Protein AF-A0A950NNN3-F1 (afdb_monomer)

Radius of gyration: 13.79 Å; Cα contacts (8 Å, |Δi|>4): 96; chains: 1; bounding box: 32×39×29 Å

Sequence (68 aa):
MKTVEMLVDERGDLLRASWHEGDAGVDLSLWRGSRCRATFRLTLDDAARLGRLLGDAIAGRALPPTAA

Mean predicted aligned error: 5.46 Å

pLDDT: mean 89.51, std 10.12, range [46.88, 96.88]

Nearest PDB structures (foldseek):
  7t25-assembly1_E  TM=8.397E-01  e=1.032E+00  Borreliella burgdorferi B31
  8cht-assembly2_B  TM=6.050E-01  e=6.908E-01  Homo sapiens
  8chv-assembly1_A  TM=5.142E-01  e=6.158E-01  Homo sapiens
  8cht-assembly4_D  TM=5.439E-01  e=8.206E-01  Homo sapiens
  8chu-assembly1_B  TM=5.234E-01  e=2.443E+00  Homo sapiens

Structure (mmCIF, N/CA/C/O backbone):
data_AF-A0A950NNN3-F1
#
_entry.id   AF-A0A950NNN3-F1
#
loop_
_atom_site.group_PDB
_atom_site.id
_atom_site.type_symbol
_atom_site.label_atom_id
_atom_site.label_alt_id
_atom_site.label_comp_id
_atom_site.label_asym_id
_atom_site.label_entity_id
_atom_site.label_seq_id
_atom_site.pdbx_PDB_ins_code
_atom_site.Cartn_x
_atom_site.Cartn_y
_atom_site.Cartn_z
_atom_site.occupancy
_atom_site.B_iso_or_equiv
_atom_site.auth_seq_id
_atom_site.auth_comp_id
_atom_site.auth_asym_id
_atom_site.auth_atom_id
_atom_site.pdbx_PDB_model_num
ATOM 1 N N . MET A 1 1 ? 1.969 -15.555 -11.023 1.00 77.50 1 MET A N 1
ATOM 2 C CA . MET A 1 1 ? 1.225 -15.567 -9.740 1.00 77.50 1 MET A CA 1
ATOM 3 C C . MET A 1 1 ? 0.685 -14.173 -9.407 1.00 77.50 1 MET A C 1
ATOM 5 O O . MET A 1 1 ? 1.340 -13.202 -9.751 1.00 77.50 1 MET A O 1
ATOM 9 N N . LYS A 1 2 ? -0.508 -14.043 -8.801 1.00 85.12 2 LYS A N 1
ATOM 10 C CA . LYS A 1 2 ? -1.076 -12.747 -8.368 1.00 85.12 2 LYS A CA 1
ATOM 11 C C . LYS A 1 2 ? -1.041 -12.655 -6.847 1.00 85.12 2 LYS A C 1
ATOM 13 O O . LYS A 1 2 ? -1.603 -13.528 -6.193 1.00 85.12 2 LYS A O 1
ATOM 18 N N . THR A 1 3 ? -0.481 -11.578 -6.316 1.00 89.62 3 THR A N 1
ATOM 19 C CA . THR A 1 3 ? -0.526 -11.254 -4.887 1.00 89.62 3 THR A CA 1
ATOM 20 C C . THR A 1 3 ? -1.480 -10.088 -4.674 1.00 89.62 3 THR A C 1
ATOM 22 O O . THR A 1 3 ? -1.481 -9.128 -5.449 1.00 89.62 3 THR A O 1
ATOM 25 N N . VAL A 1 4 ? -2.321 -10.176 -3.646 1.00 92.69 4 VAL A N 1
ATOM 26 C CA . VAL A 1 4 ? -3.243 -9.106 -3.259 1.00 92.69 4 VAL A CA 1
ATOM 27 C C . VAL A 1 4 ? -3.208 -8.961 -1.751 1.00 92.69 4 VAL A C 1
ATOM 29 O O . VAL A 1 4 ? -3.385 -9.953 -1.058 1.00 92.69 4 VAL A O 1
ATOM 32 N N . GLU A 1 5 ? -3.050 -7.728 -1.286 1.00 94.69 5 GLU A N 1
ATOM 33 C CA . GLU A 1 5 ? -3.124 -7.372 0.126 1.00 94.69 5 GLU A CA 1
ATOM 34 C C . GLU A 1 5 ? -4.217 -6.323 0.345 1.00 94.69 5 GLU A C 1
ATOM 36 O O . GLU A 1 5 ? -4.473 -5.479 -0.524 1.00 94.69 5 GLU A O 1
ATOM 41 N N . MET A 1 6 ? -4.894 -6.398 1.490 1.00 95.12 6 MET A N 1
ATOM 42 C CA . MET A 1 6 ? -6.055 -5.576 1.826 1.00 95.12 6 MET A CA 1
ATOM 43 C C . MET A 1 6 ? -5.878 -4.950 3.207 1.00 95.12 6 MET A C 1
ATOM 45 O O . MET A 1 6 ? -5.740 -5.659 4.197 1.00 95.12 6 MET A O 1
ATOM 49 N N . LEU A 1 7 ? -5.914 -3.621 3.265 1.00 94.62 7 LEU A N 1
ATOM 50 C CA . LEU A 1 7 ? -5.780 -2.837 4.491 1.00 94.62 7 LEU A CA 1
ATOM 51 C C . LEU A 1 7 ? -7.040 -1.997 4.674 1.00 94.62 7 LEU A C 1
ATOM 53 O O . LEU A 1 7 ? -7.436 -1.275 3.760 1.00 94.62 7 LEU A O 1
ATOM 57 N N . VAL A 1 8 ? -7.664 -2.085 5.844 1.00 94.56 8 VAL A N 1
ATOM 58 C CA . VAL A 1 8 ? -8.870 -1.317 6.178 1.00 94.56 8 VAL A CA 1
ATOM 59 C C . VAL A 1 8 ? -8.490 -0.226 7.170 1.00 94.56 8 VAL A C 1
ATOM 61 O O . VAL A 1 8 ? -7.792 -0.505 8.145 1.00 94.56 8 VAL A O 1
ATOM 64 N N . ASP A 1 9 ? -8.916 1.006 6.909 1.00 92.56 9 ASP A N 1
ATOM 65 C CA . ASP A 1 9 ? -8.720 2.117 7.838 1.00 92.56 9 ASP A CA 1
ATOM 66 C C . ASP A 1 9 ? -9.816 2.166 8.921 1.00 92.56 9 ASP A C 1
ATOM 68 O O . ASP A 1 9 ? -10.804 1.430 8.892 1.00 92.56 9 ASP A O 1
ATOM 72 N N . GLU A 1 10 ? -9.670 3.067 9.892 1.00 93.12 10 GLU A N 1
ATOM 73 C CA . GLU A 1 10 ? -10.631 3.232 10.995 1.00 93.12 10 GLU A CA 1
ATOM 74 C C . GLU A 1 10 ? -12.024 3.701 10.537 1.00 93.12 10 GLU A C 1
ATOM 76 O O . GLU A 1 10 ? -13.004 3.581 11.271 1.00 93.12 10 GLU A O 1
ATOM 81 N N . ARG A 1 11 ? -12.128 4.250 9.323 1.00 90.94 11 ARG A N 1
ATOM 82 C CA . ARG A 1 11 ? -13.378 4.727 8.717 1.00 90.94 11 ARG A CA 1
ATOM 83 C C . ARG A 1 11 ? -14.079 3.620 7.925 1.00 90.94 11 ARG A C 1
ATOM 85 O O . ARG A 1 11 ? -15.206 3.831 7.472 1.00 90.94 11 ARG A O 1
ATOM 92 N N . GLY A 1 12 ? -13.438 2.460 7.772 1.00 91.31 12 GLY A N 1
ATOM 93 C CA . GLY A 1 12 ? -13.909 1.339 6.967 1.00 91.31 12 GLY A CA 1
ATOM 94 C C . GLY A 1 12 ? -13.628 1.490 5.468 1.00 91.31 12 GLY A C 1
ATOM 95 O O . GLY A 1 12 ? -14.194 0.733 4.675 1.00 91.31 12 GLY A O 1
ATOM 96 N N . ASP A 1 13 ? -12.792 2.451 5.063 1.00 95.06 13 ASP A N 1
ATOM 97 C CA . ASP A 1 13 ? -12.293 2.532 3.692 1.00 95.06 13 ASP A CA 1
ATOM 98 C C . ASP A 1 13 ? -11.201 1.462 3.492 1.00 95.06 13 ASP A C 1
ATOM 100 O O . ASP A 1 13 ? -10.397 1.176 4.380 1.00 95.06 13 ASP 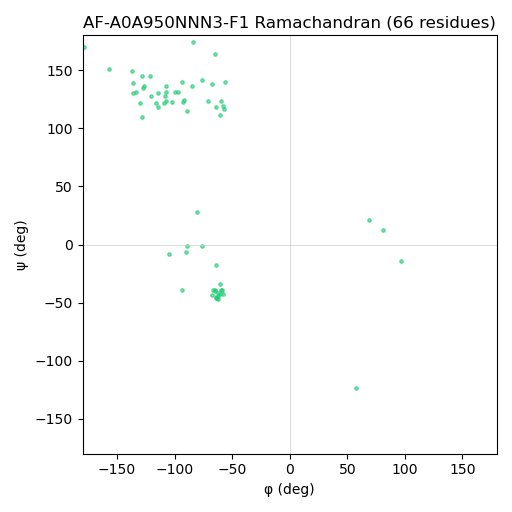A O 1
ATOM 104 N N . LEU A 1 14 ? -11.189 0.833 2.316 1.00 96.50 14 LEU A N 1
ATOM 105 C CA . LEU A 1 14 ? -10.302 -0.283 1.989 1.00 96.50 14 LEU A CA 1
ATOM 106 C C . LEU A 1 14 ? -9.244 0.160 0.975 1.00 96.50 14 LEU A C 1
ATOM 108 O O . LEU A 1 14 ? -9.567 0.541 -0.151 1.00 96.50 14 LEU A O 1
ATOM 112 N N . LEU A 1 15 ? -7.974 0.025 1.341 1.00 96.69 15 LEU A N 1
ATOM 113 C CA . LEU A 1 15 ? -6.853 0.058 0.414 1.00 96.69 15 LEU A CA 1
ATOM 114 C C . LEU A 1 15 ? -6.520 -1.370 -0.019 1.00 96.69 15 LEU A C 1
ATOM 116 O O . LEU A 1 15 ? -6.199 -2.231 0.797 1.00 96.69 15 LEU A O 1
ATOM 120 N N . ARG A 1 16 ? -6.559 -1.617 -1.324 1.00 96.12 16 ARG A N 1
ATOM 121 C CA . ARG A 1 16 ? -6.179 -2.891 -1.928 1.00 96.12 16 ARG A CA 1
ATOM 122 C C . ARG A 1 16 ? -4.942 -2.701 -2.792 1.00 96.12 16 ARG A C 1
ATOM 124 O O . ARG A 1 16 ? -5.008 -1.995 -3.799 1.00 96.12 16 ARG A O 1
ATOM 131 N N . ALA A 1 17 ? -3.861 -3.381 -2.430 1.00 95.12 17 ALA A N 1
ATOM 132 C CA . ALA A 1 17 ? -2.651 -3.486 -3.232 1.00 95.12 17 ALA A CA 1
ATOM 133 C C . ALA A 1 17 ? -2.678 -4.795 -4.023 1.00 95.12 17 ALA A C 1
ATOM 135 O O . ALA A 1 17 ? -2.946 -5.853 -3.459 1.00 95.12 17 ALA A O 1
ATOM 136 N N . SER A 1 18 ? -2.418 -4.752 -5.325 1.00 94.44 18 SER A N 1
ATOM 137 C CA . SER A 1 18 ? -2.304 -5.958 -6.142 1.00 94.44 18 SER A CA 1
ATOM 138 C C . SER A 1 18 ? -1.125 -5.905 -7.093 1.00 94.44 18 SER A C 1
ATOM 140 O O . SER A 1 18 ? -0.879 -4.886 -7.730 1.00 94.44 18 SER A O 1
ATOM 142 N N . TRP A 1 19 ? -0.440 -7.035 -7.219 1.00 92.50 19 TRP A N 1
ATOM 143 C CA . TRP A 1 19 ? 0.675 -7.234 -8.133 1.00 92.50 19 TRP A CA 1
ATOM 144 C C . TRP A 1 19 ? 0.549 -8.590 -8.824 1.00 92.50 19 TRP A C 1
ATOM 146 O O . TRP A 1 19 ? 0.003 -9.544 -8.261 1.00 92.50 19 TRP A O 1
ATOM 156 N N . HIS A 1 20 ? 1.053 -8.671 -10.048 1.00 88.94 20 HIS A N 1
ATOM 157 C CA . HIS A 1 20 ? 1.082 -9.880 -10.850 1.00 88.94 20 HIS A CA 1
ATOM 158 C C . HIS A 1 20 ? 2.508 -10.151 -11.321 1.00 88.94 20 HIS A C 1
ATOM 160 O O . HIS A 1 20 ? 3.207 -9.262 -11.794 1.00 88.94 20 HIS A O 1
ATOM 166 N N . GLU A 1 21 ? 2.930 -11.403 -11.236 1.00 81.06 21 GLU A N 1
ATOM 167 C CA . GLU A 1 21 ? 4.181 -11.856 -11.829 1.00 81.06 21 GLU A CA 1
ATOM 168 C C . GLU A 1 21 ? 4.159 -11.618 -13.345 1.00 81.06 21 GLU A C 1
ATOM 170 O O . GLU A 1 21 ? 3.244 -12.078 -14.031 1.00 81.06 21 GLU A O 1
ATOM 175 N N . GLY A 1 22 ? 5.151 -10.879 -13.844 1.00 80.06 22 GLY A N 1
ATOM 176 C CA . GLY A 1 22 ? 5.226 -10.429 -15.236 1.00 80.06 22 GLY A CA 1
ATOM 177 C C . GLY A 1 22 ? 4.708 -9.006 -15.477 1.00 80.06 22 GLY A C 1
ATOM 178 O O . GLY A 1 22 ? 5.030 -8.436 -16.517 1.00 80.06 22 GLY A O 1
ATOM 179 N N . ASP A 1 23 ? 3.990 -8.398 -14.524 1.00 82.56 23 ASP A N 1
ATOM 180 C CA . ASP A 1 23 ? 3.599 -6.988 -14.609 1.00 82.56 23 ASP A CA 1
ATOM 181 C C . ASP A 1 23 ? 4.712 -6.072 -14.089 1.00 82.56 23 ASP A C 1
ATOM 183 O O . ASP A 1 23 ? 5.296 -6.276 -13.0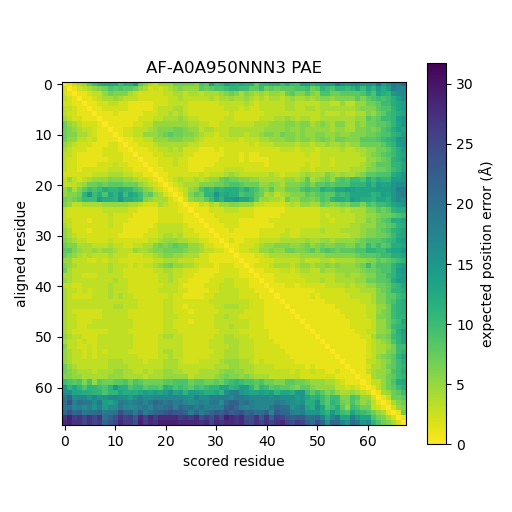19 1.00 82.56 23 ASP A O 1
ATOM 187 N N . ALA A 1 24 ? 4.950 -4.991 -14.828 1.00 83.06 24 ALA A N 1
ATOM 188 C CA . ALA A 1 24 ? 5.945 -3.971 -14.505 1.00 83.06 24 ALA A CA 1
ATOM 189 C C . ALA A 1 24 ? 5.458 -2.946 -13.455 1.00 83.06 24 ALA A C 1
ATOM 191 O O . ALA A 1 24 ? 5.887 -1.790 -13.470 1.00 83.06 24 ALA A O 1
ATOM 192 N N . GLY A 1 25 ? 4.548 -3.326 -12.552 1.00 90.19 25 GLY A N 1
ATOM 193 C CA . GLY A 1 25 ? 4.001 -2.384 -11.578 1.00 90.19 25 GLY A CA 1
ATOM 194 C C . GLY A 1 25 ? 2.996 -2.963 -10.591 1.00 90.19 25 GLY A C 1
ATOM 195 O O . GLY A 1 25 ? 2.527 -4.089 -10.734 1.00 90.19 25 GLY A O 1
ATOM 196 N N . VAL A 1 26 ? 2.668 -2.159 -9.581 1.00 94.00 26 VAL A N 1
ATOM 197 C CA . VAL A 1 26 ? 1.730 -2.486 -8.499 1.00 94.00 26 VAL A CA 1
ATOM 198 C C . VAL A 1 26 ? 0.512 -1.577 -8.606 1.00 94.00 26 VAL A C 1
ATOM 200 O O . VAL A 1 26 ? 0.649 -0.359 -8.685 1.00 94.00 26 VAL A O 1
ATOM 203 N N . ASP A 1 27 ? -0.686 -2.149 -8.573 1.00 95.31 27 ASP A N 1
ATOM 204 C CA . ASP A 1 27 ? -1.930 -1.384 -8.515 1.00 95.31 27 ASP A CA 1
ATOM 205 C C . ASP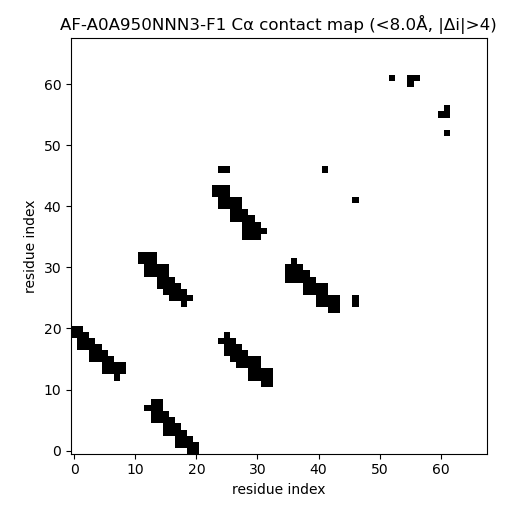 A 1 27 ? -2.358 -1.173 -7.062 1.00 95.31 27 ASP A C 1
ATOM 207 O O . ASP A 1 27 ? -2.559 -2.134 -6.319 1.00 95.31 27 ASP A O 1
ATOM 211 N N . LEU A 1 28 ? -2.551 0.084 -6.672 1.00 96.00 28 LEU A N 1
ATOM 212 C CA . LEU A 1 28 ? -3.158 0.484 -5.407 1.00 96.00 28 LEU A CA 1
ATOM 213 C C . LEU A 1 28 ? -4.552 1.031 -5.683 1.00 96.00 28 LEU A C 1
ATOM 215 O O . LEU A 1 28 ? -4.710 1.980 -6.442 1.00 96.00 28 LEU A O 1
ATOM 219 N N . SER A 1 29 ? -5.575 0.463 -5.062 1.00 96.56 29 SER A N 1
ATOM 220 C CA . SER A 1 29 ? -6.960 0.892 -5.261 1.00 96.56 29 SER A CA 1
A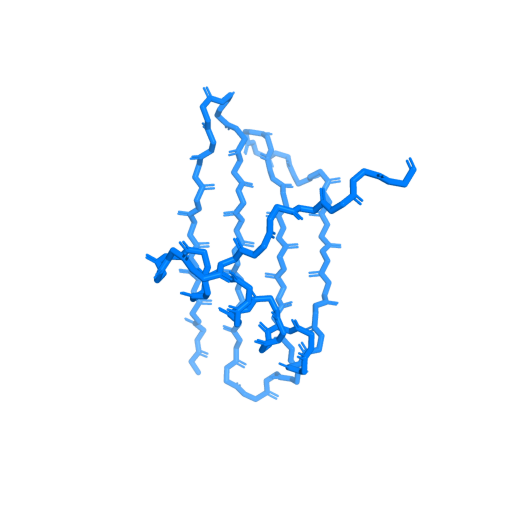TOM 221 C C . SER A 1 29 ? -7.641 1.192 -3.934 1.00 96.56 29 SER A C 1
ATOM 223 O O . SER A 1 29 ? -7.514 0.427 -2.983 1.00 96.56 29 SER A O 1
ATOM 225 N N . LEU A 1 30 ? -8.351 2.316 -3.872 1.00 96.88 30 LEU A N 1
ATOM 226 C CA . LEU A 1 30 ? -9.135 2.752 -2.720 1.00 96.88 30 LEU A CA 1
ATOM 227 C C . LEU A 1 30 ? -10.602 2.423 -2.954 1.00 96.88 30 LEU A C 1
ATOM 229 O O . LEU A 1 30 ? -11.167 2.770 -3.992 1.00 96.88 30 LEU A O 1
ATOM 233 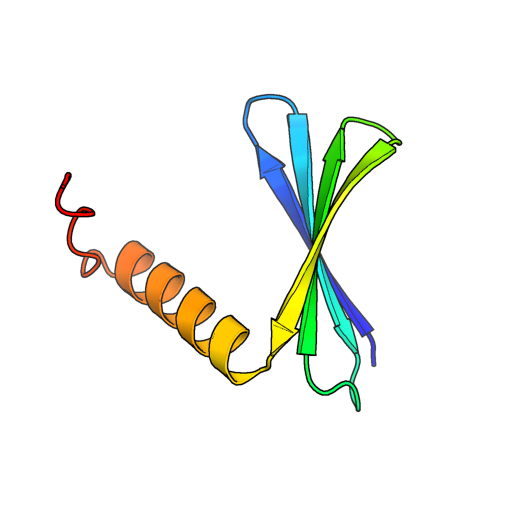N N . TRP A 1 31 ? -11.229 1.799 -1.971 1.00 96.81 31 TRP A N 1
ATOM 234 C CA . TRP A 1 31 ? -12.594 1.303 -2.032 1.00 96.81 31 TRP A CA 1
ATOM 235 C C . TRP A 1 31 ? -13.391 1.802 -0.836 1.00 96.81 31 TRP A C 1
ATOM 237 O O . TRP A 1 31 ? -12.871 1.896 0.270 1.00 96.81 31 TRP A O 1
ATOM 247 N N . ARG A 1 32 ? -14.677 2.073 -1.059 1.00 94.06 32 ARG A N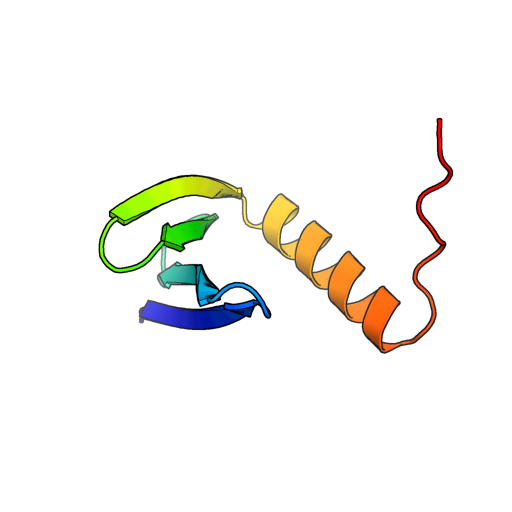 1
ATOM 248 C CA . ARG A 1 32 ? -15.651 2.329 0.004 1.00 94.06 32 ARG A CA 1
ATOM 249 C C . ARG A 1 32 ? -16.859 1.432 -0.210 1.00 94.06 32 ARG A C 1
ATOM 251 O O . ARG A 1 32 ? -17.597 1.602 -1.186 1.00 94.06 32 ARG A O 1
ATOM 258 N N . GLY A 1 33 ? -17.029 0.448 0.670 1.00 90.12 33 GLY A N 1
ATOM 259 C CA . GLY A 1 33 ? -17.951 -0.664 0.434 1.00 90.12 33 GLY A CA 1
ATOM 260 C C . GLY A 1 33 ? -17.595 -1.394 -0.866 1.00 90.12 33 GLY A C 1
ATOM 261 O O . GLY A 1 33 ? -16.460 -1.819 -1.054 1.00 90.12 33 GLY A O 1
ATOM 262 N N . SER A 1 34 ? -18.546 -1.493 -1.796 1.00 89.88 34 SER A N 1
ATOM 263 C CA . SER A 1 34 ? -18.350 -2.139 -3.103 1.00 89.88 34 SER A CA 1
ATOM 264 C C . SER A 1 34 ? -17.841 -1.206 -4.210 1.00 89.88 34 SER A C 1
ATOM 266 O O . SER A 1 34 ? -17.640 -1.652 -5.340 1.00 89.88 34 SER A O 1
ATOM 268 N N . ARG A 1 35 ? -17.638 0.091 -3.931 1.00 93.88 35 ARG A N 1
ATOM 269 C CA . ARG A 1 35 ? -17.274 1.083 -4.952 1.00 93.88 35 ARG A CA 1
ATOM 270 C C . ARG A 1 35 ? -15.786 1.419 -4.915 1.00 93.88 35 ARG A C 1
ATOM 272 O O . ARG A 1 35 ? -15.298 1.954 -3.921 1.00 93.88 35 ARG A O 1
ATOM 279 N N . CYS A 1 36 ? -15.105 1.225 -6.044 1.00 95.38 36 CYS A N 1
ATOM 280 C CA . CYS A 1 36 ? -13.755 1.742 -6.260 1.00 95.38 36 CYS A CA 1
ATOM 281 C C . CYS A 1 36 ? -13.802 3.271 -6.422 1.00 95.38 36 CYS A C 1
ATOM 283 O O . CYS A 1 36 ? -14.527 3.806 -7.264 1.00 95.38 36 CYS A O 1
ATOM 285 N N . ARG A 1 37 ? -13.056 3.979 -5.576 1.00 95.50 37 ARG A N 1
ATOM 286 C CA . ARG A 1 37 ? -12.963 5.443 -5.512 1.00 95.50 37 ARG A CA 1
ATOM 287 C C . ARG A 1 37 ? -11.798 5.979 -6.331 1.00 95.50 37 ARG A C 1
ATOM 289 O O . ARG A 1 37 ? -11.947 7.025 -6.954 1.00 95.50 37 ARG A O 1
ATOM 296 N N . ALA A 1 38 ? -10.665 5.286 -6.304 1.00 95.19 38 ALA A N 1
ATOM 297 C CA . ALA A 1 38 ? -9.462 5.657 -7.036 1.00 95.19 38 ALA A CA 1
ATOM 298 C C . ALA A 1 38 ? -8.576 4.429 -7.248 1.00 95.19 38 ALA A C 1
ATOM 300 O O . ALA A 1 38 ? -8.561 3.536 -6.403 1.00 95.19 38 ALA A O 1
ATOM 301 N N . THR A 1 39 ? -7.814 4.430 -8.337 1.00 95.75 39 THR A N 1
ATOM 302 C CA . THR A 1 39 ? -6.765 3.443 -8.600 1.00 95.75 39 THR A CA 1
ATOM 303 C C . THR A 1 39 ? -5.508 4.172 -9.051 1.00 95.75 39 THR A C 1
ATOM 305 O O . THR A 1 39 ? -5.571 5.019 -9.939 1.00 95.75 39 THR A O 1
ATOM 308 N N . PHE A 1 40 ? -4.379 3.826 -8.448 1.00 94.94 40 PHE A N 1
ATOM 309 C CA . PHE A 1 40 ? -3.046 4.301 -8.778 1.00 94.94 40 PHE A CA 1
ATOM 310 C C . PHE A 1 40 ? -2.228 3.109 -9.263 1.00 94.94 40 PHE A C 1
ATOM 312 O O . PHE A 1 40 ? -2.050 2.140 -8.527 1.00 94.94 40 PHE A O 1
ATOM 319 N N . ARG A 1 41 ? -1.714 3.190 -10.488 1.00 94.31 41 ARG A N 1
ATOM 320 C CA . ARG A 1 41 ? -0.709 2.252 -10.986 1.00 94.31 41 ARG A CA 1
ATOM 321 C C . ARG A 1 41 ? 0.659 2.814 -10.619 1.00 94.31 41 ARG A C 1
ATOM 323 O O . ARG A 1 41 ? 1.034 3.867 -11.126 1.00 94.31 41 ARG A O 1
ATOM 330 N N . LEU A 1 42 ? 1.387 2.122 -9.756 1.00 94.81 42 LEU A N 1
ATOM 331 C CA . LEU A 1 42 ? 2.773 2.441 -9.441 1.00 94.81 42 LEU A CA 1
ATOM 332 C C . LEU A 1 42 ? 3.709 1.633 -10.332 1.00 94.81 42 LEU A C 1
ATOM 334 O O . LEU A 1 42 ? 3.490 0.440 -10.554 1.00 94.81 42 LEU A O 1
ATOM 338 N N . THR A 1 43 ? 4.779 2.273 -10.795 1.00 95.00 43 THR A N 1
ATOM 339 C CA . THR A 1 43 ? 5.939 1.553 -11.331 1.00 95.00 43 THR A CA 1
ATOM 340 C C . THR A 1 43 ? 6.603 0.737 -10.216 1.00 95.00 43 THR A C 1
ATOM 342 O O . THR A 1 43 ? 6.361 0.979 -9.029 1.00 95.00 43 THR A O 1
ATOM 345 N N . LEU A 1 44 ? 7.458 -0.230 -10.564 1.00 92.25 44 LEU A N 1
ATOM 346 C CA . LEU A 1 44 ? 8.223 -0.969 -9.550 1.00 92.25 44 LEU A CA 1
ATOM 347 C C . LEU A 1 44 ? 9.145 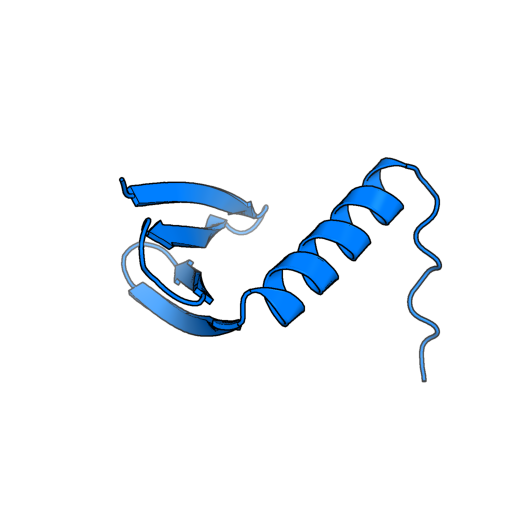-0.051 -8.729 1.00 92.25 44 LEU A C 1
ATOM 349 O O . LEU A 1 44 ? 9.287 -0.266 -7.526 1.00 92.25 44 LEU A O 1
ATOM 353 N N . ASP A 1 45 ? 9.701 0.999 -9.338 1.00 94.56 45 ASP A N 1
ATOM 354 C CA . ASP A 1 45 ? 10.551 1.973 -8.644 1.00 94.56 45 ASP A CA 1
ATOM 355 C C . ASP A 1 45 ? 9.755 2.809 -7.632 1.00 94.56 45 ASP A C 1
ATOM 357 O O . ASP A 1 45 ? 10.181 2.977 -6.485 1.00 94.56 45 ASP A O 1
ATOM 361 N N . ASP A 1 46 ? 8.563 3.279 -8.011 1.00 95.44 46 ASP A N 1
ATOM 362 C CA . ASP A 1 46 ? 7.676 4.011 -7.099 1.00 95.44 46 ASP A CA 1
ATOM 363 C C . ASP A 1 46 ? 7.153 3.110 -5.977 1.00 95.44 46 ASP A C 1
ATOM 365 O O . ASP A 1 46 ? 7.094 3.522 -4.816 1.00 95.44 46 ASP A O 1
ATOM 369 N N . ALA A 1 47 ? 6.820 1.856 -6.297 1.00 93.50 47 ALA A N 1
ATOM 370 C CA . ALA A 1 47 ? 6.418 0.866 -5.306 1.00 93.50 47 ALA A CA 1
ATOM 371 C C . ALA A 1 47 ? 7.558 0.576 -4.313 1.00 93.50 47 ALA A C 1
ATOM 373 O O . ALA A 1 47 ? 7.324 0.532 -3.105 1.00 93.50 47 ALA A O 1
ATOM 374 N N . ALA A 1 48 ? 8.801 0.458 -4.790 1.00 93.62 48 ALA A N 1
ATOM 375 C CA . ALA A 1 48 ? 9.976 0.297 -3.936 1.00 93.62 48 ALA A CA 1
ATOM 376 C C . ALA A 1 48 ? 10.222 1.535 -3.058 1.00 93.62 48 ALA A C 1
ATOM 378 O O . ALA A 1 48 ? 10.553 1.404 -1.877 1.00 93.62 48 ALA A O 1
ATOM 379 N N . ARG A 1 49 ? 10.020 2.744 -3.599 1.00 94.19 49 ARG A N 1
ATOM 380 C CA . ARG A 1 49 ? 10.103 4.000 -2.838 1.00 94.19 49 ARG A 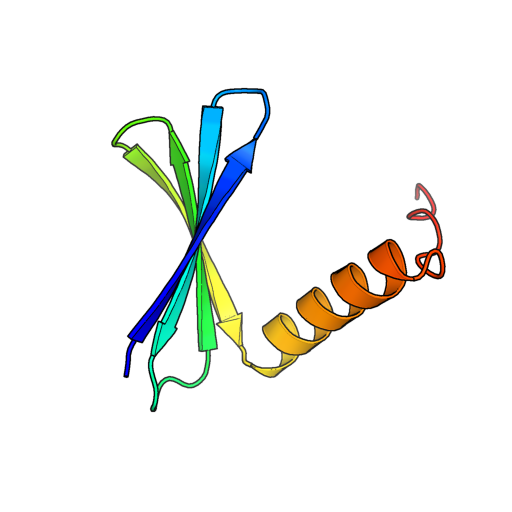CA 1
ATOM 381 C C . ARG A 1 49 ? 9.053 4.054 -1.726 1.00 94.19 49 ARG A C 1
ATOM 383 O O . ARG A 1 49 ? 9.395 4.421 -0.603 1.00 94.19 49 ARG A O 1
ATOM 390 N N . LEU A 1 50 ? 7.812 3.661 -2.013 1.00 93.94 50 LEU A N 1
ATOM 391 C CA . LEU A 1 50 ? 6.750 3.563 -1.011 1.00 93.94 50 LEU A CA 1
ATOM 392 C C . LEU A 1 50 ? 7.086 2.513 0.058 1.00 93.94 50 LEU A C 1
ATOM 394 O O . LEU A 1 50 ? 6.988 2.799 1.249 1.00 93.94 50 LEU A O 1
ATOM 398 N N . GLY A 1 51 ? 7.548 1.329 -0.352 1.00 93.69 51 GLY A N 1
ATOM 399 C CA . GLY A 1 51 ? 7.971 0.269 0.565 1.00 93.69 51 GLY A CA 1
ATOM 400 C C . GLY A 1 51 ? 9.098 0.708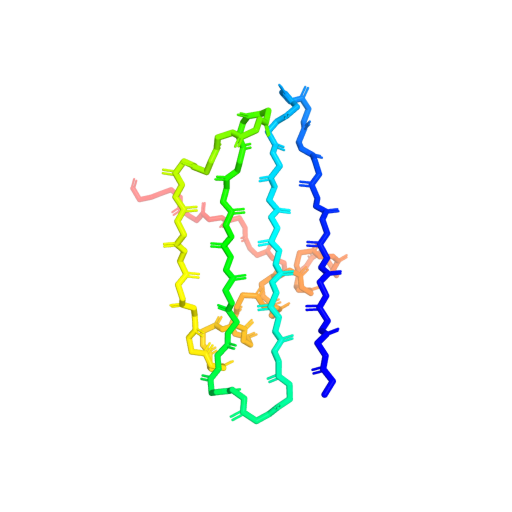 1.501 1.00 93.69 51 GLY A C 1
ATOM 401 O O . GLY A 1 51 ? 9.058 0.406 2.692 1.00 93.69 51 GLY A O 1
ATOM 402 N N . ARG A 1 52 ? 10.064 1.489 1.000 1.00 94.81 52 ARG A N 1
ATOM 403 C CA . ARG A 1 52 ? 11.124 2.080 1.829 1.00 94.81 52 ARG A CA 1
ATOM 404 C C . ARG A 1 52 ? 10.562 3.034 2.876 1.00 94.81 52 ARG A C 1
ATOM 406 O O . ARG A 1 52 ? 10.922 2.907 4.037 1.00 94.81 52 ARG A O 1
ATOM 413 N N . LEU A 1 53 ? 9.657 3.935 2.489 1.00 94.25 53 LEU A N 1
ATOM 414 C CA . LEU A 1 53 ? 9.015 4.856 3.431 1.00 94.25 53 LEU A CA 1
ATOM 415 C C . LEU A 1 53 ? 8.286 4.101 4.553 1.00 94.25 53 LEU A C 1
ATOM 417 O O . LEU A 1 53 ? 8.416 4.465 5.720 1.00 94.25 53 LEU A O 1
ATOM 421 N N . LEU A 1 54 ? 7.570 3.025 4.216 1.00 93.38 54 LEU A N 1
ATOM 422 C CA . LEU A 1 54 ? 6.913 2.171 5.209 1.00 93.38 54 LEU A CA 1
ATOM 423 C C . LEU A 1 54 ? 7.933 1.475 6.123 1.00 93.38 54 LEU A C 1
ATOM 425 O O . LEU A 1 54 ? 7.775 1.498 7.342 1.00 93.38 54 LEU A O 1
ATOM 429 N N . GLY A 1 55 ? 8.999 0.904 5.557 1.00 95.12 55 GLY A N 1
ATOM 430 C CA . GLY A 1 55 ? 10.073 0.262 6.321 1.00 95.12 55 GLY A CA 1
ATOM 431 C C . GLY A 1 55 ? 10.794 1.223 7.271 1.00 95.12 55 GLY A C 1
ATOM 432 O O . GLY A 1 55 ? 11.024 0.885 8.431 1.00 95.12 55 GLY A O 1
ATOM 433 N N . ASP A 1 56 ? 11.086 2.441 6.814 1.00 93.62 56 ASP A N 1
ATOM 434 C CA . ASP A 1 56 ? 11.700 3.485 7.634 1.00 93.62 56 ASP A CA 1
ATOM 435 C C . ASP A 1 56 ? 10.766 3.921 8.772 1.00 93.62 56 ASP A C 1
ATOM 437 O O . ASP A 1 56 ? 11.225 4.105 9.899 1.00 93.62 56 ASP A O 1
ATOM 441 N N . ALA A 1 57 ? 9.456 4.037 8.521 1.00 90.19 57 ALA A N 1
ATOM 442 C CA . ALA A 1 57 ? 8.473 4.364 9.555 1.00 90.19 57 ALA A CA 1
ATOM 443 C C . ALA A 1 57 ? 8.387 3.274 10.630 1.00 90.19 57 ALA A C 1
ATOM 445 O O . ALA A 1 57 ? 8.443 3.583 11.820 1.00 90.19 57 ALA A O 1
ATOM 446 N N . ILE A 1 58 ? 8.339 2.004 10.219 1.00 93.00 58 ILE A N 1
ATOM 447 C CA . ILE A 1 58 ? 8.344 0.847 11.127 1.00 93.00 58 ILE A CA 1
ATOM 448 C C . ILE A 1 58 ? 9.620 0.827 11.979 1.00 93.00 58 ILE A C 1
ATOM 450 O O . ILE A 1 58 ? 9.567 0.540 13.172 1.00 93.00 58 ILE A O 1
ATOM 454 N N . ALA A 1 59 ? 10.766 1.169 11.389 1.00 93.62 59 ALA A N 1
ATOM 455 C CA . ALA A 1 59 ? 12.044 1.227 12.091 1.00 93.62 59 ALA A CA 1
ATOM 456 C C . ALA A 1 59 ? 12.216 2.476 12.984 1.00 93.62 59 ALA A C 1
ATOM 458 O O . ALA A 1 59 ? 13.272 2.631 13.597 1.00 93.62 59 ALA A O 1
ATOM 459 N N . GLY A 1 60 ? 11.237 3.389 13.033 1.00 89.69 60 GLY A N 1
ATOM 460 C CA . GLY A 1 60 ? 11.346 4.663 13.756 1.00 89.69 60 GLY A CA 1
ATOM 461 C C . GLY A 1 60 ? 12.344 5.649 13.132 1.00 89.69 60 GLY A C 1
ATOM 462 O O . GLY A 1 60 ? 12.848 6.538 13.811 1.00 89.69 60 GLY A O 1
ATOM 463 N N . ARG A 1 61 ? 12.665 5.474 11.846 1.00 83.75 61 ARG A N 1
ATOM 464 C CA . ARG A 1 61 ? 13.626 6.278 11.069 1.00 83.75 61 ARG A CA 1
ATOM 465 C C . ARG A 1 61 ? 12.948 7.242 10.100 1.00 83.75 61 ARG A C 1
ATOM 467 O O . ARG A 1 61 ? 13.632 8.064 9.493 1.00 83.75 61 ARG A O 1
ATOM 474 N N . ALA A 1 62 ? 11.628 7.146 9.937 1.00 76.62 62 ALA A N 1
ATOM 475 C CA . ALA A 1 62 ? 10.881 8.110 9.147 1.00 76.62 62 ALA A CA 1
ATOM 476 C C . ALA A 1 62 ? 10.965 9.487 9.808 1.00 76.62 62 ALA A C 1
ATOM 478 O O . ALA A 1 62 ? 10.513 9.687 10.936 1.00 76.62 62 ALA A O 1
ATOM 479 N N . LEU A 1 63 ? 11.543 10.443 9.085 1.00 68.38 63 LEU A N 1
ATOM 480 C CA . LEU A 1 63 ? 11.451 11.847 9.457 1.00 68.38 63 LEU A CA 1
ATOM 481 C C . LEU A 1 63 ? 9.988 12.288 9.293 1.00 68.38 63 LEU A C 1
ATOM 483 O O . LEU A 1 63 ? 9.359 11.911 8.298 1.00 68.38 63 LEU A O 1
ATOM 487 N N . PRO A 1 64 ? 9.430 13.071 10.236 1.00 66.62 64 PRO A N 1
ATOM 488 C CA . PRO A 1 64 ? 8.110 13.650 10.040 1.00 66.62 64 PRO A CA 1
ATOM 489 C C . PRO A 1 64 ? 8.120 14.457 8.736 1.00 66.62 64 PRO A C 1
ATOM 491 O O . PRO A 1 64 ? 9.124 15.124 8.458 1.00 66.62 64 PRO A O 1
ATOM 494 N N . PRO A 1 65 ? 7.048 14.404 7.922 1.00 66.81 65 PRO A N 1
ATOM 495 C CA . PRO A 1 65 ? 6.964 15.262 6.753 1.00 66.81 65 PRO A CA 1
ATOM 496 C C . PRO A 1 65 ? 7.093 16.704 7.241 1.00 66.81 65 PRO A C 1
ATOM 498 O O . PRO A 1 65 ? 6.278 17.171 8.038 1.00 66.81 65 PRO A O 1
ATOM 501 N N . THR A 1 66 ? 8.152 17.391 6.822 1.00 66.31 66 THR A N 1
ATOM 502 C CA . THR A 1 66 ? 8.295 18.822 7.060 1.00 66.31 66 THR A CA 1
ATOM 503 C C . THR A 1 66 ? 7.110 19.492 6.381 1.00 66.31 66 THR A C 1
ATOM 505 O O . THR A 1 66 ? 6.987 19.444 5.158 1.00 66.31 66 THR A O 1
ATOM 508 N N . ALA A 1 67 ? 6.196 20.043 7.182 1.00 53.81 67 ALA A N 1
ATOM 509 C CA . ALA A 1 67 ? 5.117 20.869 6.669 1.00 53.81 67 ALA A CA 1
ATOM 510 C C . ALA A 1 67 ? 5.756 22.036 5.902 1.00 53.81 67 ALA A C 1
ATOM 512 O O . ALA A 1 67 ? 6.569 22.769 6.469 1.00 53.81 67 ALA A O 1
ATOM 513 N N . ALA A 1 68 ? 5.455 22.116 4.607 1.00 46.88 68 ALA A N 1
ATOM 514 C CA . ALA A 1 68 ? 5.793 23.252 3.758 1.00 46.88 68 ALA A CA 1
ATOM 515 C C . ALA A 1 68 ? 4.816 24.405 4.011 1.00 46.88 68 ALA A C 1
ATOM 517 O O . ALA A 1 68 ? 3.630 24.108 4.290 1.00 46.88 68 ALA A O 1
#

Solvent-accessible surface area (backbone atoms only — not comparable to full-atom values): 4001 Å² total; per-residue (Å²): 100,76,52,73,49,81,47,70,51,99,87,62,38,33,42,36,41,38,38,41,68,92,54,80,35,38,38,40,32,37,27,51,84,94,42,79,77,48,76,46,78,30,44,53,66,55,47,50,52,51,51,45,53,52,52,30,45,75,70,72,65,53,73,77,81,77,83,127

Foldseek 3Di:
DKDKDWDADPVRKIWIWIDDVVDQWIKIWIDDVHDTPDIDTGGPVRVVVVVVLVVCVVVVNRDDPDDD

Secondary structure (DSSP, 8-state):
-EEEEEEE-TTSEEEEEEEETT-SEEEEEEEETTEEEEEEEEEHHHHHHHHHHHHHHHTT-PPPP---